Protein AF-A0A2V7ME60-F1 (afdb_monomer_lite)

Sequence (70 aa):
MATPYAGAGFSLVGHESCGADPDCPDLWANLVIGFEIHYRSTFNWLLEYHGMAGFQHNRLYLGLTTRRGN

Foldseek 3Di:
DKDKDKDKDWDFDADPPPVPDPCPTDIKIKIKIWIWADDPDFWTWIWIWIQIRNNPDIDIDTDIDTDPDD

Secondary structure (DSSP, 8-state):
-EEEEEEEEEEEE--TTTTT-TTPSEEEEEEEEEEEEE-TTSEEEEEEEEEETTTTEEEEEEEEEE----

pLDDT: mean 73.38, std 10.24, range [40.5, 86.88]

Structure (mmCIF, N/CA/C/O backbone):
data_AF-A0A2V7ME60-F1
#
_entry.id   AF-A0A2V7ME60-F1
#
loop_
_atom_site.group_PDB
_atom_site.id
_atom_site.type_symbol
_atom_site.label_atom_id
_atom_site.label_alt_id
_atom_site.label_comp_id
_atom_site.label_asym_id
_atom_site.label_entity_id
_atom_site.label_seq_id
_atom_site.pdbx_PDB_ins_code
_atom_site.Cartn_x
_atom_site.Cartn_y
_atom_site.Cartn_z
_atom_site.occupancy
_atom_site.B_iso_or_equiv
_atom_site.auth_seq_id
_atom_site.auth_comp_id
_atom_site.auth_asym_id
_atom_site.auth_atom_id
_atom_site.pdbx_PDB_model_num
ATOM 1 N N . MET A 1 1 ? -12.945 -6.514 16.609 1.00 70.69 1 MET A N 1
ATOM 2 C CA . MET A 1 1 ? -12.779 -7.523 15.535 1.00 70.69 1 MET A CA 1
ATOM 3 C C . MET A 1 1 ? -11.650 -7.053 14.643 1.00 70.69 1 MET A C 1
ATOM 5 O O . MET A 1 1 ? -11.556 -5.848 14.447 1.00 70.69 1 MET A O 1
ATOM 9 N N . ALA A 1 2 ? -10.803 -7.967 14.173 1.00 77.38 2 ALA A N 1
ATOM 10 C CA . ALA A 1 2 ? -9.753 -7.667 13.206 1.00 77.38 2 ALA A CA 1
ATOM 11 C C . ALA A 1 2 ? -10.175 -8.229 11.846 1.00 77.38 2 ALA A C 1
ATOM 13 O O . ALA A 1 2 ? -10.399 -9.433 11.731 1.00 77.38 2 ALA A O 1
ATOM 14 N N . THR A 1 3 ? -10.316 -7.360 10.852 1.00 84.69 3 THR A N 1
ATOM 15 C CA . THR A 1 3 ? -10.637 -7.725 9.474 1.00 84.69 3 THR A CA 1
ATOM 16 C C . THR A 1 3 ? -9.336 -7.718 8.677 1.00 84.69 3 THR A C 1
ATOM 18 O O . THR A 1 3 ? -8.799 -6.636 8.426 1.00 84.69 3 THR A O 1
ATOM 21 N N . PRO A 1 4 ? -8.779 -8.888 8.322 1.00 86.88 4 PRO A N 1
ATOM 22 C CA . PRO A 1 4 ? -7.639 -8.934 7.422 1.00 86.88 4 PRO A CA 1
ATOM 23 C C . PRO A 1 4 ? -8.085 -8.557 6.009 1.00 86.88 4 PRO A C 1
ATOM 25 O O . PRO A 1 4 ? -9.160 -8.957 5.559 1.00 86.88 4 PRO A O 1
ATOM 28 N N . TYR A 1 5 ? -7.238 -7.833 5.294 1.00 83.25 5 TYR A N 1
ATOM 29 C CA . TYR A 1 5 ? -7.386 -7.604 3.865 1.00 83.25 5 TYR A CA 1
ATOM 30 C C . TYR A 1 5 ? -6.025 -7.669 3.183 1.00 83.25 5 TYR A C 1
ATOM 32 O O . TYR A 1 5 ? -4.981 -7.412 3.780 1.00 83.25 5 TYR A O 1
ATOM 40 N N . ALA A 1 6 ? -6.048 -8.036 1.910 1.00 86.25 6 ALA A N 1
ATOM 41 C CA . ALA A 1 6 ? -4.881 -8.018 1.053 1.00 86.25 6 ALA A CA 1
ATOM 42 C C . ALA A 1 6 ? -5.265 -7.363 -0.271 1.00 86.25 6 ALA A C 1
ATOM 44 O O . ALA A 1 6 ? -6.381 -7.536 -0.762 1.00 86.25 6 ALA A O 1
ATOM 45 N N . GLY A 1 7 ? -4.334 -6.607 -0.831 1.00 84.62 7 GLY A N 1
ATOM 46 C CA . GLY A 1 7 ? -4.459 -5.953 -2.119 1.00 84.62 7 GLY A CA 1
ATOM 47 C C . GLY A 1 7 ? -3.160 -6.094 -2.895 1.00 84.62 7 GLY A C 1
ATOM 48 O O . GLY A 1 7 ? -2.080 -6.220 -2.324 1.00 84.62 7 GLY A O 1
ATOM 49 N N . ALA A 1 8 ? -3.263 -6.070 -4.212 1.00 84.94 8 ALA A N 1
ATOM 50 C CA . ALA A 1 8 ? -2.115 -5.946 -5.090 1.00 84.94 8 ALA A CA 1
ATOM 51 C C . ALA A 1 8 ? -2.403 -4.823 -6.082 1.00 84.94 8 ALA A C 1
ATOM 53 O O . ALA A 1 8 ? -3.547 -4.632 -6.495 1.00 84.94 8 ALA A O 1
ATOM 54 N N . GLY A 1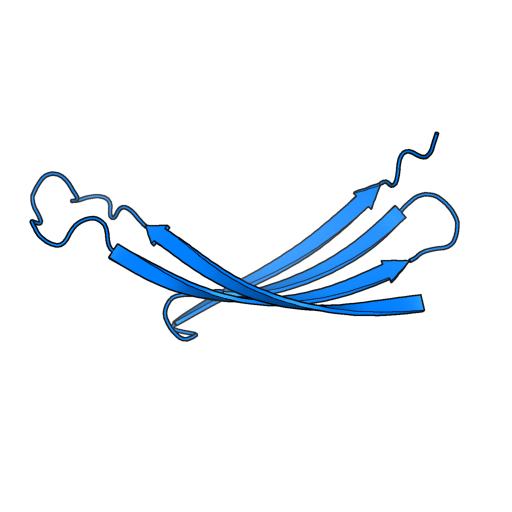 9 ? -1.376 -4.065 -6.440 1.00 82.50 9 GLY A N 1
ATOM 55 C CA . GLY A 1 9 ? -1.510 -2.932 -7.341 1.00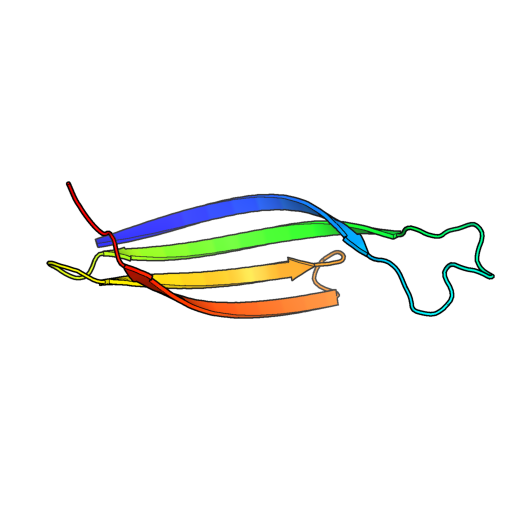 82.50 9 GLY A CA 1
ATOM 56 C C . GLY A 1 9 ? -0.179 -2.545 -7.954 1.00 82.50 9 GLY A C 1
ATOM 57 O O . GLY A 1 9 ? 0.883 -2.939 -7.479 1.00 82.50 9 GLY A O 1
ATOM 58 N N . PHE A 1 10 ? -0.236 -1.751 -9.011 1.00 81.88 10 PHE A N 1
ATOM 59 C CA . PHE A 1 10 ? 0.952 -1.203 -9.646 1.00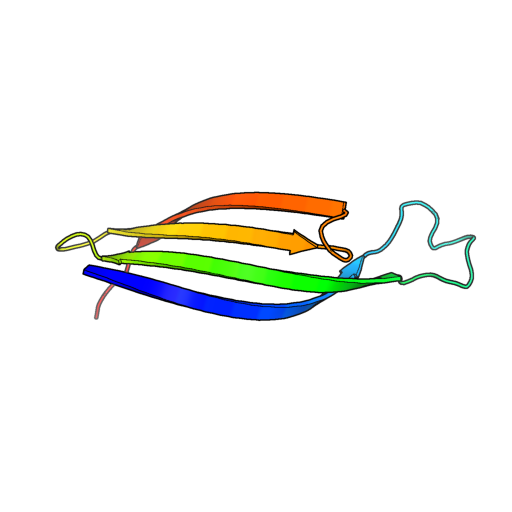 81.88 10 PHE A CA 1
ATOM 60 C C . PHE A 1 10 ? 1.069 0.275 -9.287 1.00 81.88 10 PHE A C 1
ATOM 62 O O . PHE A 1 10 ? 0.072 0.994 -9.313 1.00 81.88 10 PHE A O 1
ATOM 69 N N . SER A 1 11 ? 2.276 0.715 -8.952 1.00 74.50 11 SER A N 1
ATOM 70 C CA . SER A 1 11 ? 2.584 2.122 -8.691 1.00 74.50 11 SER A CA 1
ATOM 71 C C . SER A 1 11 ? 3.638 2.565 -9.684 1.00 74.50 11 SER A C 1
ATOM 73 O O . SER A 1 11 ? 4.618 1.858 -9.907 1.00 74.50 11 SER A O 1
ATOM 75 N N . LEU A 1 12 ? 3.426 3.737 -10.270 1.00 75.44 12 LEU A N 1
ATOM 76 C CA . LEU A 1 12 ? 4.411 4.391 -11.118 1.00 75.44 12 LEU A CA 1
ATOM 77 C C . LEU A 1 12 ? 5.381 5.146 -10.213 1.00 75.44 12 LEU A C 1
ATOM 79 O O . LEU A 1 12 ? 4.955 6.009 -9.441 1.00 75.44 12 LEU A O 1
ATOM 83 N N . VAL A 1 13 ? 6.667 4.816 -10.294 1.00 70.81 13 VAL A N 1
ATOM 84 C CA . VAL A 1 13 ? 7.716 5.513 -9.549 1.00 70.81 13 VAL A CA 1
ATOM 85 C C . VAL A 1 13 ? 8.586 6.272 -10.537 1.00 70.81 13 VAL A C 1
ATOM 87 O O . VAL A 1 13 ? 9.237 5.694 -11.404 1.00 70.81 13 VAL A O 1
ATOM 90 N N . GLY A 1 14 ? 8.579 7.597 -10.407 1.00 62.03 14 GLY A N 1
ATOM 91 C CA . GLY A 1 14 ? 9.564 8.443 -11.065 1.00 62.03 14 GLY A CA 1
ATOM 92 C C . GLY A 1 14 ? 10.856 8.438 -10.255 1.00 62.03 14 GLY A C 1
ATOM 93 O O . GLY A 1 14 ? 10.821 8.670 -9.047 1.00 62.03 14 GLY A O 1
ATOM 94 N N . HIS A 1 15 ? 11.987 8.176 -10.904 1.00 65.50 15 HIS A N 1
ATOM 95 C CA . HIS A 1 15 ? 13.303 8.422 -10.317 1.00 65.50 15 HIS A CA 1
ATOM 96 C C . HIS A 1 15 ? 13.729 9.875 -10.585 1.00 65.50 15 HIS A C 1
ATOM 98 O O . HIS A 1 15 ? 13.258 10.494 -11.541 1.00 65.50 15 HIS A O 1
ATOM 104 N N . GLU A 1 16 ? 14.643 10.425 -9.776 1.00 59.94 16 GLU A N 1
ATOM 105 C CA . GLU A 1 16 ? 15.097 11.828 -9.900 1.00 59.94 16 GLU A CA 1
ATOM 106 C C . GLU A 1 16 ? 15.702 12.176 -11.279 1.00 59.94 16 GLU A C 1
ATOM 108 O O . GLU A 1 16 ? 15.782 13.350 -11.629 1.00 59.94 16 GLU A O 1
ATOM 113 N N . SER A 1 17 ? 16.059 11.178 -12.098 1.00 58.06 17 SER A N 1
ATOM 114 C CA . SER A 1 17 ? 16.679 11.352 -13.420 1.00 58.06 17 SER A CA 1
ATOM 115 C C . SER A 1 17 ? 15.761 11.010 -14.611 1.00 58.06 17 SER A C 1
ATOM 117 O O . SER A 1 17 ? 16.248 10.738 -15.707 1.00 58.06 17 SER A O 1
ATOM 119 N N . CYS A 1 18 ? 14.429 11.065 -14.456 1.00 58.84 18 CYS A N 1
ATOM 120 C CA . CYS A 1 18 ? 13.486 10.789 -15.562 1.00 58.84 18 CYS A CA 1
ATOM 121 C C . CYS A 1 18 ? 13.581 11.749 -16.770 1.00 58.84 18 CYS A C 1
ATOM 123 O O . CYS A 1 18 ? 12.890 11.547 -17.763 1.00 58.84 18 CYS A O 1
ATOM 125 N N . GLY A 1 19 ? 14.407 12.798 -16.710 1.00 60.16 19 GLY A N 1
ATOM 126 C CA . GLY A 1 19 ? 14.726 13.626 -17.879 1.00 60.16 19 GLY A CA 1
ATOM 127 C C . GLY A 1 19 ? 15.815 13.042 -18.789 1.00 60.16 19 GLY A C 1
ATOM 128 O O . GLY A 1 19 ? 15.958 13.509 -19.915 1.00 60.16 19 GLY A O 1
ATOM 129 N N . ALA A 1 20 ? 16.587 12.059 -18.312 1.00 62.12 20 ALA A N 1
ATOM 130 C CA . ALA A 1 20 ? 17.755 11.509 -19.005 1.00 62.12 20 ALA A CA 1
ATOM 131 C C . ALA A 1 20 ? 17.645 10.005 -19.321 1.00 62.12 20 ALA A C 1
ATOM 133 O O . ALA A 1 20 ? 18.339 9.541 -20.223 1.00 62.12 20 ALA A O 1
ATOM 134 N N . ASP A 1 21 ? 16.775 9.264 -18.625 1.00 57.91 21 ASP A N 1
ATOM 135 C CA . ASP A 1 21 ? 16.577 7.826 -18.839 1.00 57.91 21 ASP A CA 1
ATOM 136 C C . ASP A 1 21 ? 15.324 7.521 -19.687 1.00 57.91 21 ASP A C 1
ATOM 138 O O . ASP A 1 21 ? 14.224 7.944 -19.318 1.00 57.91 21 ASP A O 1
ATOM 142 N N . PRO A 1 22 ? 15.446 6.759 -20.795 1.00 62.06 22 PRO A N 1
ATOM 143 C CA . PRO A 1 22 ? 14.309 6.343 -21.621 1.00 62.06 22 PRO A CA 1
ATOM 144 C C . PRO A 1 22 ? 13.435 5.257 -20.969 1.00 62.06 22 PRO A C 1
ATOM 146 O O . PRO A 1 22 ? 12.304 5.061 -21.407 1.00 62.06 22 PRO A O 1
ATOM 149 N N . ASP A 1 23 ? 13.924 4.586 -19.921 1.00 62.88 23 ASP A N 1
ATOM 150 C CA . ASP A 1 23 ? 13.194 3.565 -19.150 1.00 62.88 23 ASP A CA 1
ATOM 151 C C . ASP A 1 23 ? 12.369 4.156 -17.982 1.00 62.88 23 ASP A C 1
ATOM 153 O O . ASP A 1 23 ? 11.857 3.433 -17.129 1.00 62.88 23 ASP A O 1
ATOM 157 N N . CYS A 1 24 ? 12.202 5.483 -17.937 1.00 61.38 24 CYS A N 1
ATOM 158 C CA . CYS A 1 24 ? 11.275 6.154 -17.024 1.00 61.38 24 CYS A CA 1
ATOM 159 C C . CYS A 1 24 ? 9.877 6.284 -17.664 1.00 61.38 24 CYS A C 1
ATOM 161 O O . CYS A 1 24 ? 9.775 6.810 -18.775 1.00 61.38 24 CYS A O 1
ATOM 163 N N . PRO A 1 25 ? 8.770 5.936 -16.974 1.00 64.44 25 PRO A N 1
ATOM 164 C CA . PRO A 1 25 ? 8.649 5.589 -15.554 1.00 64.44 25 PRO A CA 1
ATOM 165 C C . PRO A 1 25 ? 8.773 4.086 -15.260 1.00 64.44 25 PRO A C 1
ATOM 167 O O . PRO A 1 25 ? 8.281 3.254 -16.019 1.00 64.44 25 PRO A O 1
ATOM 170 N N . ASP A 1 26 ? 9.321 3.754 -14.089 1.00 71.88 26 ASP A N 1
ATOM 171 C CA . ASP A 1 26 ? 9.387 2.370 -13.622 1.00 71.88 26 ASP A CA 1
ATOM 172 C C . ASP A 1 26 ? 8.038 1.944 -13.013 1.00 71.88 26 ASP A C 1
ATOM 174 O O . ASP A 1 26 ? 7.379 2.704 -12.286 1.00 71.88 26 ASP A O 1
ATOM 178 N N . LEU A 1 27 ? 7.603 0.725 -13.337 1.00 74.38 27 LEU A N 1
ATOM 179 C CA . LEU A 1 27 ? 6.334 0.161 -12.889 1.00 74.38 27 LEU A CA 1
ATOM 180 C C . LEU A 1 27 ? 6.596 -0.831 -11.762 1.00 74.38 27 LEU A C 1
ATOM 182 O O . LEU A 1 27 ? 7.017 -1.966 -11.982 1.00 74.38 27 LEU A O 1
ATOM 186 N N . TRP A 1 28 ? 6.283 -0.434 -10.535 1.00 76.19 28 TRP A N 1
ATOM 187 C CA . TRP A 1 28 ? 6.485 -1.300 -9.384 1.00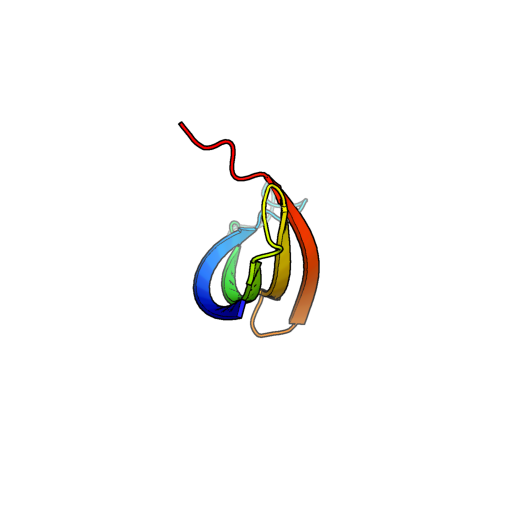 76.19 28 TRP A CA 1
ATOM 188 C C . TRP A 1 28 ? 5.224 -2.091 -9.089 1.00 76.19 28 TRP A C 1
ATOM 190 O O . TRP A 1 28 ? 4.160 -1.517 -8.855 1.00 76.19 28 TRP A O 1
ATOM 200 N N . ALA A 1 29 ? 5.352 -3.416 -9.055 1.00 79.38 29 ALA A N 1
ATOM 201 C CA . ALA A 1 29 ? 4.343 -4.279 -8.462 1.00 79.38 29 ALA A CA 1
ATOM 202 C C . ALA A 1 29 ? 4.394 -4.128 -6.936 1.00 79.38 29 ALA A C 1
ATOM 204 O O . ALA A 1 29 ? 5.447 -4.309 -6.314 1.00 79.38 29 ALA A O 1
ATOM 205 N N . ASN A 1 30 ? 3.251 -3.794 -6.347 1.00 80.69 30 ASN A N 1
ATOM 206 C CA . A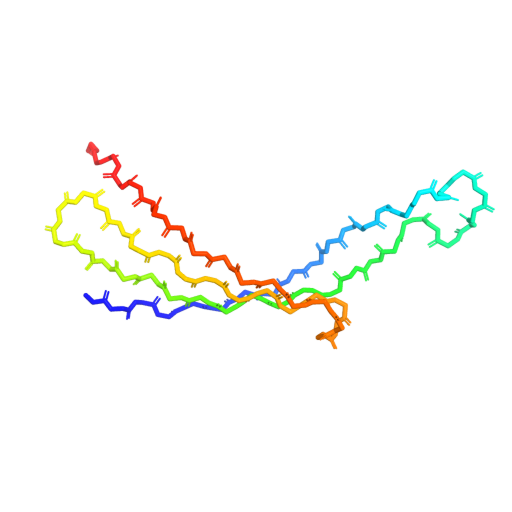SN A 1 30 ? 3.081 -3.592 -4.918 1.00 80.69 30 ASN A CA 1
ATOM 207 C C . ASN A 1 30 ? 2.058 -4.578 -4.391 1.00 80.69 30 ASN A C 1
ATOM 209 O O . ASN A 1 30 ? 1.005 -4.802 -4.992 1.00 80.69 30 ASN A O 1
ATOM 213 N N . LEU A 1 31 ? 2.368 -5.133 -3.233 1.00 82.81 31 LEU A N 1
ATOM 214 C CA . LEU A 1 31 ? 1.485 -6.008 -2.498 1.00 82.81 31 LEU A CA 1
ATOM 215 C C . LEU A 1 31 ? 1.254 -5.385 -1.127 1.00 82.81 31 LEU A C 1
ATOM 217 O O . LEU A 1 31 ? 2.206 -5.079 -0.412 1.00 82.81 31 LEU A O 1
ATOM 221 N N . VAL A 1 32 ? -0.011 -5.172 -0.783 1.00 84.06 32 VAL A N 1
ATOM 222 C CA . VAL A 1 32 ? -0.435 -4.664 0.517 1.00 84.06 32 VAL A CA 1
ATOM 223 C C . VAL A 1 32 ? -1.148 -5.766 1.286 1.00 84.06 32 VAL A C 1
ATOM 225 O O . VAL A 1 32 ? -2.030 -6.441 0.760 1.00 84.06 32 VAL A O 1
ATOM 228 N N . ILE A 1 33 ? -0.775 -5.956 2.543 1.00 85.38 33 ILE A N 1
ATOM 229 C CA . ILE A 1 33 ? -1.498 -6.805 3.488 1.00 85.38 33 ILE A CA 1
ATOM 230 C C . ILE A 1 33 ? -1.766 -5.955 4.712 1.00 85.38 33 ILE A C 1
ATOM 232 O O . ILE A 1 33 ? -0.839 -5.370 5.268 1.00 85.38 33 ILE A O 1
ATOM 236 N N . GLY A 1 34 ? -3.017 -5.885 5.140 1.00 85.56 34 GLY A N 1
ATOM 237 C CA . GLY A 1 34 ? -3.390 -5.088 6.289 1.00 85.56 34 GLY A CA 1
ATOM 238 C C . GLY A 1 34 ? -4.431 -5.738 7.178 1.00 85.56 34 GLY A C 1
ATOM 239 O O . GLY A 1 34 ? -5.110 -6.697 6.813 1.00 85.56 34 GLY A O 1
ATOM 240 N N . PHE A 1 35 ? -4.535 -5.198 8.384 1.00 83.69 35 PHE A N 1
ATOM 241 C CA . PHE A 1 35 ? -5.544 -5.560 9.362 1.00 83.69 35 PHE A CA 1
ATOM 242 C C . PHE A 1 35 ? -6.268 -4.296 9.793 1.00 83.69 35 PHE A C 1
ATOM 244 O O . PHE A 1 35 ? -5.653 -3.347 10.283 1.00 83.69 35 PHE A O 1
ATOM 251 N N . GLU A 1 36 ? -7.587 -4.304 9.646 1.00 83.38 36 GLU A N 1
ATOM 252 C CA . GLU A 1 36 ? -8.444 -3.284 10.227 1.00 83.38 36 GLU A CA 1
ATOM 253 C C . GLU A 1 36 ? -9.001 -3.795 11.555 1.00 83.38 36 GLU A C 1
ATOM 255 O O . GLU A 1 36 ? -9.814 -4.719 11.599 1.00 83.38 36 GLU A O 1
ATOM 260 N N . ILE A 1 37 ? -8.571 -3.201 12.663 1.00 82.19 37 ILE A N 1
ATOM 261 C CA . ILE A 1 37 ? -9.069 -3.529 13.995 1.00 82.19 37 ILE A CA 1
ATOM 262 C C . ILE A 1 37 ? -10.127 -2.497 14.371 1.00 82.19 37 ILE A C 1
ATOM 264 O O . ILE A 1 37 ? -9.822 -1.359 14.734 1.00 82.19 37 ILE A O 1
ATOM 268 N N . HIS A 1 38 ? -11.387 -2.922 14.320 1.00 76.50 38 HIS A N 1
ATOM 269 C CA . HIS A 1 38 ? -12.509 -2.118 14.790 1.00 76.50 38 HIS A CA 1
ATOM 270 C C . HIS A 1 38 ? -12.451 -1.979 16.316 1.00 76.50 38 HIS A C 1
ATOM 272 O O . HIS A 1 38 ? -12.670 -2.964 17.038 1.00 76.50 38 HIS A O 1
ATOM 278 N N . TYR A 1 39 ? -12.186 -0.758 16.795 1.00 73.69 39 TYR A N 1
ATOM 279 C CA . TYR A 1 39 ? -12.307 -0.386 18.203 1.00 73.69 39 TYR A CA 1
ATOM 280 C C . TYR A 1 39 ? -13.640 0.336 18.438 1.00 73.69 39 TYR A C 1
ATOM 282 O O . TYR A 1 39 ? -14.120 1.108 17.614 1.00 73.69 39 TYR A O 1
ATOM 290 N N . ARG A 1 40 ? -14.277 0.033 19.569 1.00 65.56 40 ARG A N 1
ATOM 291 C CA . ARG A 1 40 ? -15.738 -0.038 19.743 1.00 65.56 40 ARG A CA 1
ATOM 292 C C . ARG A 1 40 ? -16.588 1.239 19.553 1.00 65.56 40 ARG A C 1
ATOM 294 O O . ARG A 1 40 ? -17.764 1.145 19.881 1.00 65.56 40 ARG A O 1
ATOM 301 N N . SER A 1 41 ? -16.100 2.386 19.052 1.00 60.50 41 SER A N 1
ATOM 302 C CA . SER A 1 41 ? -17.027 3.511 18.778 1.00 60.50 41 SER A CA 1
ATOM 303 C C . SER A 1 41 ? -16.577 4.676 17.878 1.00 60.50 41 SER A C 1
ATOM 305 O O . SER A 1 41 ? -17.439 5.474 17.512 1.00 60.50 41 SER A O 1
ATOM 307 N N . THR A 1 42 ? -15.297 4.871 17.536 1.00 63.69 42 THR A N 1
ATOM 308 C CA . THR A 1 42 ? -14.898 6.076 16.746 1.00 63.69 42 THR A CA 1
ATOM 309 C C . THR A 1 42 ? -13.622 5.910 15.919 1.00 63.69 42 THR A C 1
ATOM 311 O O . THR A 1 42 ? -13.453 6.590 14.909 1.00 63.69 42 THR A O 1
ATOM 314 N N . PHE A 1 43 ? -12.737 4.995 16.314 1.00 67.56 43 PHE A N 1
ATOM 315 C CA . PHE A 1 43 ? -11.421 4.810 15.711 1.00 67.56 43 PHE A CA 1
ATOM 316 C C . PHE A 1 43 ? -11.244 3.352 15.300 1.00 67.56 43 PHE A C 1
ATOM 318 O O . PHE A 1 43 ? -11.429 2.452 16.119 1.00 67.56 43 PHE A O 1
ATOM 325 N N . ASN A 1 44 ? -10.846 3.125 14.055 1.00 76.62 44 ASN A N 1
ATOM 326 C CA . ASN A 1 44 ? -10.354 1.836 13.601 1.00 76.62 44 ASN A CA 1
ATOM 327 C C . ASN A 1 44 ? -8.836 1.938 13.488 1.00 76.62 44 ASN A C 1
ATOM 329 O O . ASN A 1 44 ? -8.305 2.881 12.897 1.00 76.62 44 ASN A O 1
ATOM 333 N N . TRP A 1 45 ? -8.140 0.978 14.084 1.00 78.00 45 TRP A N 1
ATOM 334 C CA . TRP A 1 45 ? -6.706 0.843 13.884 1.00 78.00 45 TRP A CA 1
ATOM 335 C C . TRP A 1 45 ? -6.473 0.154 12.551 1.00 78.00 45 TRP A C 1
ATOM 337 O O . TRP A 1 45 ? -7.075 -0.881 12.272 1.00 78.00 45 TRP A O 1
ATOM 347 N N . LEU A 1 46 ? -5.605 0.734 11.740 1.00 82.50 46 LEU A N 1
ATOM 348 C CA . LEU A 1 46 ? -5.248 0.244 10.425 1.00 82.50 46 LEU A CA 1
ATOM 349 C C . LEU A 1 46 ? -3.752 -0.047 10.438 1.00 82.50 46 LEU A C 1
ATOM 351 O O . LEU A 1 46 ? -2.935 0.856 10.591 1.00 82.50 46 LEU A O 1
ATOM 355 N N . LEU A 1 47 ? -3.399 -1.321 10.338 1.00 83.75 47 LEU A N 1
ATOM 356 C CA . LEU A 1 47 ? -2.020 -1.753 10.157 1.00 83.75 47 LEU A CA 1
ATOM 357 C C . LEU A 1 47 ? -1.884 -2.235 8.721 1.00 83.75 47 LEU A C 1
ATOM 359 O O . LEU A 1 47 ? -2.586 -3.167 8.351 1.00 83.75 47 LEU A O 1
ATOM 363 N N . GLU A 1 48 ? -0.996 -1.638 7.938 1.00 85.31 48 GLU A N 1
ATOM 364 C CA . GLU A 1 48 ? -0.733 -2.025 6.553 1.00 85.31 48 GLU A CA 1
ATOM 365 C C . GLU A 1 48 ? 0.754 -2.297 6.341 1.00 85.31 48 GLU A C 1
ATOM 367 O O . GLU A 1 48 ? 1.620 -1.510 6.716 1.00 85.31 48 GLU A O 1
ATOM 372 N N . TYR A 1 49 ? 1.054 -3.401 5.678 1.00 81.94 49 TYR A N 1
ATOM 373 C CA . TYR A 1 49 ? 2.375 -3.752 5.190 1.00 81.94 49 TYR A CA 1
ATOM 374 C C . TYR A 1 49 ? 2.366 -3.698 3.668 1.00 81.94 49 TYR A C 1
ATOM 376 O O . TYR A 1 49 ? 1.583 -4.399 3.036 1.00 81.94 49 TYR A O 1
ATOM 384 N N . HIS A 1 50 ? 3.231 -2.870 3.092 1.00 79.25 50 HIS A N 1
ATOM 385 C CA . HIS A 1 50 ? 3.373 -2.650 1.657 1.00 79.25 50 HIS A CA 1
ATOM 386 C C . HIS A 1 50 ? 4.739 -3.169 1.213 1.00 79.25 50 HIS A C 1
ATOM 388 O O . HIS A 1 50 ? 5.765 -2.548 1.498 1.00 79.25 50 HIS A O 1
ATOM 394 N N . GLY A 1 51 ? 4.754 -4.303 0.518 1.00 75.88 51 GLY A N 1
ATOM 395 C CA . GLY A 1 51 ? 5.925 -4.814 -0.189 1.00 75.88 51 GLY A CA 1
ATOM 396 C C . GLY A 1 51 ? 5.928 -4.286 -1.620 1.00 75.88 51 GLY A C 1
ATOM 397 O O . GLY A 1 51 ? 5.103 -4.696 -2.434 1.00 75.88 51 GLY A O 1
ATOM 398 N N . MET A 1 52 ? 6.836 -3.368 -1.926 1.00 71.44 52 MET A N 1
ATOM 399 C CA . MET A 1 52 ? 6.990 -2.715 -3.227 1.00 71.44 52 MET A CA 1
ATOM 400 C C . MET A 1 52 ? 8.240 -3.244 -3.944 1.00 71.44 52 MET A C 1
ATOM 402 O O . MET A 1 52 ? 9.198 -3.673 -3.292 1.00 71.44 52 MET A O 1
ATOM 406 N N . ALA A 1 53 ? 8.226 -3.223 -5.281 1.00 66.75 53 ALA A N 1
ATOM 407 C CA . ALA A 1 53 ? 9.317 -3.715 -6.133 1.00 66.75 53 ALA A CA 1
ATOM 408 C C . ALA A 1 53 ? 9.742 -5.162 -5.795 1.00 66.75 53 ALA A C 1
ATOM 410 O O . ALA A 1 53 ? 10.919 -5.456 -5.597 1.00 66.75 53 ALA A O 1
ATOM 411 N N . GLY A 1 54 ? 8.771 -6.071 -5.648 1.00 62.69 54 GLY A N 1
ATOM 412 C CA . GLY A 1 54 ? 9.056 -7.476 -5.329 1.00 62.69 54 GLY A CA 1
ATOM 413 C C . GLY A 1 54 ? 9.741 -7.676 -3.969 1.00 62.69 54 GLY A C 1
ATOM 414 O O . GLY A 1 54 ? 10.690 -8.447 -3.879 1.00 62.69 54 GLY A O 1
ATOM 415 N N . PHE A 1 55 ? 9.265 -6.987 -2.923 1.00 65.69 55 PHE A N 1
ATOM 416 C CA . PHE A 1 55 ? 9.803 -6.993 -1.545 1.00 65.69 55 PHE A CA 1
ATOM 417 C C . PHE A 1 55 ? 11.147 -6.277 -1.337 1.00 65.69 55 PHE A C 1
ATOM 419 O O . PHE A 1 55 ? 11.682 -6.301 -0.225 1.00 65.69 55 PHE A O 1
ATOM 426 N N . GLN A 1 56 ? 11.687 -5.597 -2.354 1.00 68.00 56 GLN A N 1
ATOM 427 C CA . GLN A 1 56 ? 12.894 -4.782 -2.181 1.00 68.00 56 GLN A CA 1
ATOM 428 C C . GLN A 1 56 ? 12.637 -3.530 -1.333 1.00 68.00 56 GLN A C 1
ATOM 430 O O . GLN A 1 56 ? 13.527 -3.079 -0.615 1.00 68.00 56 GLN A O 1
ATOM 435 N N . HIS A 1 57 ? 11.416 -2.991 -1.369 1.00 73.56 57 HIS A N 1
ATOM 436 C CA . HIS A 1 57 ? 11.020 -1.825 -0.587 1.00 73.56 57 HIS A CA 1
ATOM 437 C C . HIS A 1 57 ? 9.825 -2.161 0.299 1.00 73.56 57 HIS A C 1
ATOM 439 O O . HIS A 1 57 ? 8.702 -2.292 -0.174 1.00 73.56 57 HIS A O 1
ATOM 445 N N . ASN A 1 58 ? 10.064 -2.266 1.603 1.00 78.25 58 ASN A N 1
ATOM 446 C CA . ASN A 1 58 ? 9.038 -2.626 2.574 1.00 78.25 58 ASN A CA 1
ATOM 447 C C . ASN A 1 58 ? 8.632 -1.392 3.374 1.00 78.25 58 ASN A C 1
ATOM 449 O O . ASN A 1 58 ? 9.466 -0.782 4.043 1.00 78.25 58 ASN A O 1
ATOM 453 N N . ARG A 1 59 ? 7.353 -1.021 3.320 1.00 81.50 59 ARG A N 1
ATOM 454 C CA . ARG A 1 59 ? 6.790 0.039 4.158 1.00 81.50 59 ARG A CA 1
ATOM 455 C C . ARG A 1 59 ? 5.744 -0.534 5.095 1.00 81.50 59 ARG A C 1
ATOM 457 O O . ARG A 1 59 ? 4.893 -1.317 4.694 1.00 81.50 59 ARG A O 1
ATOM 464 N N . LEU A 1 60 ? 5.825 -0.127 6.353 1.00 81.69 60 LEU A N 1
ATOM 465 C CA . LEU A 1 60 ? 4.836 -0.424 7.376 1.00 81.69 60 LEU A CA 1
ATOM 466 C C . LEU A 1 60 ? 4.113 0.875 7.705 1.00 81.69 60 LEU A C 1
ATOM 468 O O . LEU A 1 60 ? 4.744 1.849 8.113 1.00 81.69 60 LEU A O 1
ATOM 472 N N . TYR A 1 61 ? 2.800 0.877 7.529 1.00 81.88 61 TYR A N 1
ATOM 473 C CA . TYR A 1 61 ? 1.933 1.975 7.910 1.00 81.88 61 TYR A CA 1
ATOM 474 C C . TYR A 1 61 ? 1.089 1.551 9.104 1.00 81.88 61 TYR A C 1
ATOM 476 O O . TYR A 1 61 ? 0.457 0.496 9.112 1.00 81.88 61 TYR A O 1
ATOM 484 N N . LEU A 1 62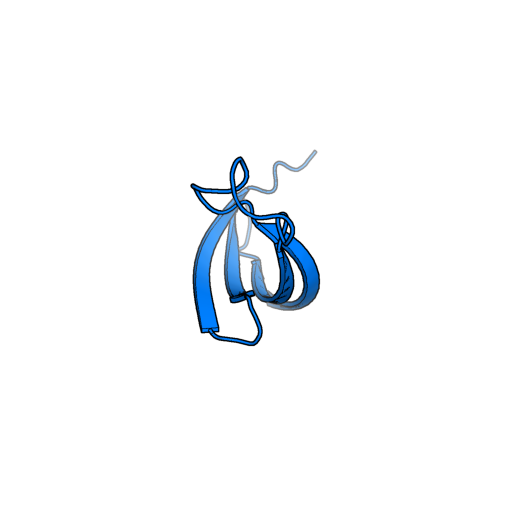 ? 1.091 2.398 10.127 1.00 83.38 62 LEU A N 1
ATOM 485 C CA . LEU A 1 62 ? 0.197 2.295 11.267 1.00 83.38 62 LEU A CA 1
ATOM 486 C C . LEU A 1 62 ? -0.649 3.564 11.277 1.00 83.38 62 LEU A C 1
ATOM 488 O O . LEU A 1 62 ? -0.143 4.660 11.514 1.00 83.38 62 LEU A O 1
ATOM 492 N N . GLY A 1 63 ? -1.924 3.408 10.964 1.00 82.50 63 GLY A N 1
ATOM 493 C CA . GLY A 1 63 ? -2.889 4.484 10.859 1.00 82.50 63 GLY A CA 1
ATOM 494 C C . GLY A 1 63 ? -4.038 4.316 11.839 1.00 82.50 63 GLY A C 1
ATOM 495 O O . GLY A 1 63 ? -4.368 3.220 12.296 1.00 82.50 63 GLY A O 1
ATOM 496 N N . LEU A 1 64 ? -4.683 5.437 12.129 1.00 83.00 64 LEU A N 1
ATOM 497 C CA . LEU A 1 64 ? -5.988 5.479 12.766 1.00 83.00 64 LEU A CA 1
ATOM 498 C C . LEU A 1 64 ? -6.950 6.066 11.744 1.00 83.00 64 LEU A C 1
ATOM 500 O O . LEU A 1 64 ? -6.769 7.204 11.318 1.00 83.00 64 LEU A O 1
ATOM 504 N N . THR A 1 65 ? -7.964 5.303 11.349 1.00 74.62 65 THR A N 1
ATOM 505 C CA . THR A 1 65 ? -9.054 5.838 10.534 1.00 74.62 65 THR A CA 1
ATOM 506 C C . THR A 1 65 ? -10.250 6.126 11.429 1.00 74.62 65 THR A C 1
ATOM 508 O O . THR A 1 65 ? -10.671 5.289 12.232 1.00 74.62 65 THR A O 1
ATOM 511 N N . THR A 1 66 ? -10.771 7.349 11.355 1.00 71.69 66 THR A N 1
ATOM 512 C CA . THR A 1 66 ? -11.988 7.734 12.064 1.00 71.69 66 THR A CA 1
ATOM 513 C C . THR A 1 66 ? -13.176 7.470 11.161 1.00 71.69 66 THR A C 1
ATOM 515 O O . THR A 1 66 ? -13.344 8.087 10.109 1.00 71.69 66 THR A O 1
ATOM 518 N N . ARG A 1 67 ? -14.051 6.552 11.571 1.00 63.94 67 ARG A N 1
ATOM 519 C CA . ARG A 1 67 ? -15.328 6.375 10.883 1.00 63.94 67 ARG A CA 1
ATOM 520 C C . ARG A 1 67 ? -16.253 7.494 11.363 1.00 63.94 67 ARG A C 1
ATOM 522 O O . ARG A 1 67 ? -16.903 7.360 12.396 1.00 63.94 67 ARG A O 1
ATOM 529 N N . ARG A 1 68 ? -16.295 8.627 10.653 1.00 54.91 68 ARG A N 1
ATOM 530 C CA . ARG A 1 68 ? -17.350 9.632 10.861 1.00 54.91 68 ARG A CA 1
ATOM 531 C C . ARG A 1 68 ? -18.649 9.050 10.303 1.00 54.91 68 ARG A C 1
ATOM 533 O O . ARG A 1 68 ? -18.904 9.141 9.109 1.00 54.91 68 ARG A O 1
ATOM 540 N N . GLY A 1 69 ? -19.408 8.364 11.153 1.00 51.09 69 GLY A N 1
ATOM 541 C CA . GLY A 1 69 ? -20.739 7.877 10.807 1.00 51.09 69 GLY A CA 1
ATOM 542 C C . GLY A 1 69 ? -21.709 9.042 10.618 1.00 51.09 69 GLY A C 1
ATOM 543 O O . GLY A 1 69 ? -21.697 9.984 11.411 1.00 51.09 69 GLY A O 1
ATOM 544 N N . ASN A 1 70 ? -22.531 8.957 9.576 1.00 40.50 70 ASN A N 1
ATOM 545 C CA . ASN A 1 70 ? -23.887 9.491 9.578 1.00 40.50 70 ASN A CA 1
ATOM 546 C C . ASN A 1 70 ? -24.824 8.332 9.250 1.00 40.50 70 ASN A C 1
ATOM 548 O O . ASN A 1 70 ? -24.529 7.642 8.247 1.00 40.50 70 ASN A O 1
#

Radius of gyration: 16.37 Å; chains: 1; bounding box: 42×23×41 Å